Protein AF-A0A0Q8GIN6-F1 (afdb_monomer_lite)

Sequence (139 aa):
MERLAEKEKKDPPTSSVYTVACLYERALRFQPDDHVVRMLFSNYLFKRGKDDEARRHLDYVVSTTSDNPIAQFNAGMLYIDMKVYDKALEQAHKVMAMGFDRPELKNRLAAVGQWVEPPAAAASSVSDPQPTPASAASR

Secondary structure (DSSP, 8-state):
-HHHHHHHT-SS-TT-SS-HHHHHHHHHHH-TT-HHHHHHHHHHHHHTT-HHHHHHHHHHHHHH-TT-HHHHHHHHHHHHHTT-HHHHHHHHHHHHHTT---HHHHHHHHHTT---PPPGGGGGG----PPPPP-----

Foldseek 3Di:
DLVQCVVVVHAVHPVDPHGPLRVLVVVCVVPVPPLVSLQVSLLVCVVVVVNVSSVVSLVVQCVSPVPPLVSLQSSLVVCVVVVVLVSNQVSVLSSLLNVNPDCVSVVSCVVVVSHDDDPPVSVVVPDDDDDDDDDDDDD

Structure (mmCIF, N/CA/C/O backbone):
data_AF-A0A0Q8GIN6-F1
#
_entry.id   AF-A0A0Q8GIN6-F1
#
loop_
_atom_site.group_PDB
_atom_site.id
_atom_site.type_symbol
_atom_site.label_atom_id
_atom_site.label_alt_id
_atom_site.label_comp_id
_atom_site.label_asym_id
_atom_site.label_entity_id
_atom_site.label_seq_id
_atom_site.pdbx_PDB_ins_code
_atom_site.Cartn_x
_atom_site.Cartn_y
_atom_site.Cartn_z
_atom_site.occupancy
_atom_site.B_iso_or_equiv
_atom_site.auth_seq_id
_atom_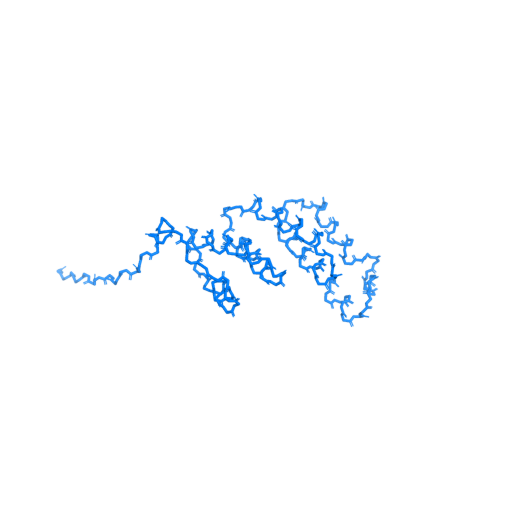site.auth_comp_id
_atom_site.auth_asym_id
_atom_site.auth_atom_id
_atom_site.pdbx_PDB_model_num
ATOM 1 N N . MET A 1 1 ? 14.284 5.086 -9.636 1.00 91.25 1 MET A N 1
ATOM 2 C CA . MET A 1 1 ? 14.227 4.461 -10.976 1.00 91.25 1 MET A CA 1
ATOM 3 C C . MET A 1 1 ? 12.804 4.320 -11.508 1.00 91.25 1 MET A C 1
ATOM 5 O O . MET A 1 1 ? 12.626 4.592 -12.685 1.00 91.25 1 MET A O 1
ATOM 9 N N . GLU A 1 2 ? 11.796 4.012 -10.678 1.00 93.62 2 GLU A N 1
ATOM 10 C CA . GLU A 1 2 ? 10.375 3.938 -11.094 1.00 93.62 2 GLU A CA 1
ATOM 11 C C . GLU A 1 2 ? 9.896 5.175 -11.874 1.00 93.62 2 GLU A C 1
ATOM 13 O O . GLU A 1 2 ? 9.588 5.060 -13.055 1.00 93.62 2 GLU A O 1
ATOM 18 N N . ARG A 1 3 ? 9.949 6.375 -11.274 1.00 93.81 3 ARG A N 1
ATOM 19 C CA . ARG A 1 3 ? 9.524 7.628 -11.937 1.00 93.81 3 ARG A CA 1
ATOM 20 C C . ARG A 1 3 ? 10.235 7.899 -13.266 1.00 93.81 3 ARG A C 1
ATOM 22 O O . ARG A 1 3 ? 9.666 8.515 -14.161 1.00 93.81 3 ARG A O 1
ATOM 29 N N . LEU A 1 4 ? 11.495 7.472 -13.390 1.00 94.94 4 LEU A N 1
ATOM 30 C CA . LEU A 1 4 ? 12.251 7.635 -14.630 1.00 94.94 4 LEU A CA 1
ATOM 31 C C . LEU A 1 4 ? 11.744 6.670 -15.707 1.00 94.94 4 LEU A C 1
ATOM 33 O O . LEU A 1 4 ? 11.495 7.099 -16.827 1.00 94.94 4 LEU A O 1
ATOM 37 N N . ALA A 1 5 ? 11.525 5.402 -15.349 1.00 95.50 5 ALA A N 1
ATOM 38 C CA . ALA A 1 5 ? 10.945 4.402 -16.241 1.00 95.50 5 ALA A CA 1
ATOM 39 C C . ALA A 1 5 ? 9.536 4.797 -16.717 1.00 95.50 5 ALA A C 1
ATOM 41 O O . ALA A 1 5 ? 9.199 4.606 -17.883 1.00 95.50 5 ALA A O 1
ATOM 42 N N . GLU A 1 6 ? 8.726 5.397 -15.840 1.00 94.12 6 GLU A N 1
ATOM 43 C CA . GLU A 1 6 ? 7.416 5.961 -16.190 1.00 94.12 6 GLU A CA 1
ATOM 44 C C . GLU A 1 6 ? 7.542 7.133 -17.169 1.00 94.12 6 GLU A C 1
ATOM 46 O O . GLU A 1 6 ? 6.887 7.136 -18.212 1.00 94.12 6 GLU A O 1
ATOM 51 N N . LYS A 1 7 ? 8.420 8.102 -16.870 1.00 96.06 7 LYS A N 1
ATOM 52 C CA . LYS A 1 7 ? 8.663 9.274 -17.725 1.00 96.06 7 LYS A CA 1
ATOM 53 C C . LYS A 1 7 ? 9.128 8.873 -19.127 1.00 96.06 7 LYS A C 1
ATOM 55 O O . LYS A 1 7 ? 8.683 9.455 -20.110 1.00 96.06 7 LYS A O 1
ATOM 60 N N . GLU A 1 8 ? 10.019 7.891 -19.213 1.00 96.94 8 GLU A N 1
ATOM 61 C CA . GLU A 1 8 ? 10.573 7.391 -20.475 1.00 96.94 8 GLU A CA 1
ATOM 62 C C . GLU A 1 8 ? 9.674 6.355 -21.162 1.00 96.94 8 GLU A C 1
ATOM 64 O O . GLU A 1 8 ? 9.927 6.002 -22.312 1.00 96.94 8 GLU A O 1
ATOM 69 N N . LYS A 1 9 ? 8.639 5.853 -20.472 1.00 94.88 9 LYS A N 1
ATOM 70 C CA . LYS A 1 9 ? 7.823 4.701 -20.895 1.00 94.88 9 LYS A CA 1
ATOM 71 C C . LYS A 1 9 ? 8.684 3.492 -21.290 1.00 94.88 9 LYS A C 1
ATOM 73 O O . LYS A 1 9 ? 8.372 2.780 -22.242 1.00 94.88 9 LYS A O 1
ATOM 78 N N . LYS A 1 10 ? 9.773 3.269 -20.551 1.00 95.19 10 LYS A N 1
ATOM 79 C CA . LYS A 1 10 ? 10.796 2.263 -20.849 1.00 95.19 10 LYS A CA 1
ATOM 80 C C . LYS A 1 10 ? 11.197 1.517 -19.581 1.00 95.19 10 LYS A C 1
ATOM 82 O O . LYS A 1 10 ? 11.497 2.141 -18.567 1.00 95.19 10 LYS A O 1
ATOM 87 N N . ASP A 1 11 ? 11.226 0.189 -19.653 1.00 94.50 11 ASP A N 1
ATOM 88 C CA . ASP A 1 11 ? 11.710 -0.679 -18.578 1.00 94.50 11 ASP A CA 1
ATOM 89 C C . ASP A 1 11 ? 12.661 -1.735 -19.182 1.00 94.50 11 ASP A C 1
ATOM 91 O O . ASP A 1 11 ? 12.193 -2.609 -19.915 1.00 94.50 11 ASP A O 1
ATOM 95 N N . PRO A 1 12 ? 13.990 -1.636 -18.966 1.00 96.00 12 PRO A N 1
ATOM 96 C CA . PRO A 1 12 ? 14.662 -0.741 -18.023 1.00 96.00 12 PRO A CA 1
ATOM 97 C C . PRO A 1 12 ? 14.774 0.721 -18.512 1.00 96.00 12 PRO A C 1
ATOM 99 O O . PRO A 1 12 ? 14.893 0.960 -19.718 1.00 96.00 12 PRO A O 1
ATOM 102 N N . PRO A 1 13 ? 14.783 1.711 -17.595 1.00 95.56 13 PRO A N 1
ATOM 103 C CA . PRO A 1 13 ? 15.043 3.108 -17.945 1.00 95.56 13 PRO A CA 1
ATOM 104 C C . PRO A 1 13 ? 16.466 3.283 -18.486 1.00 95.56 13 PRO A C 1
ATOM 106 O O . PRO A 1 13 ? 17.358 2.497 -18.185 1.00 95.56 13 PRO A O 1
ATOM 109 N N . THR A 1 14 ? 16.706 4.344 -19.251 1.00 94.12 14 THR A N 1
ATOM 110 C CA . THR A 1 14 ? 17.941 4.551 -20.028 1.00 94.12 14 THR A CA 1
ATOM 111 C C . THR A 1 14 ? 19.210 4.574 -19.177 1.00 94.12 14 THR A C 1
ATOM 113 O O . THR A 1 14 ? 20.252 4.100 -19.620 1.00 94.12 14 THR A O 1
ATOM 116 N N . SER A 1 15 ? 19.130 5.058 -17.938 1.00 92.31 15 SER A N 1
ATOM 117 C CA . SER A 1 15 ? 20.251 5.064 -16.990 1.00 92.31 15 SER A CA 1
ATOM 118 C C . SER A 1 15 ? 20.396 3.768 -16.175 1.00 92.31 15 SER A C 1
ATOM 120 O O . SER A 1 15 ? 21.134 3.748 -15.191 1.00 92.31 15 SER A O 1
ATOM 122 N N . SER A 1 16 ? 19.700 2.687 -16.544 1.00 94.81 16 SER A N 1
ATOM 123 C CA . SER A 1 16 ? 19.756 1.392 -15.859 1.00 94.81 16 SER A CA 1
ATOM 124 C C . SER A 1 16 ? 19.879 0.231 -16.831 1.00 94.81 16 SER A C 1
ATOM 126 O O . SER A 1 16 ? 19.219 0.177 -17.864 1.00 94.81 16 SER A O 1
ATOM 128 N N . VAL A 1 17 ? 20.658 -0.766 -16.427 1.00 96.62 17 VAL A N 1
ATOM 129 C CA . VAL A 1 17 ? 20.661 -2.091 -17.063 1.00 96.62 17 VAL A CA 1
ATOM 130 C C . VAL A 1 17 ? 19.576 -3.014 -16.493 1.00 96.62 17 VAL A C 1
ATOM 132 O O . VAL A 1 17 ? 19.226 -4.010 -17.116 1.00 96.62 17 VAL A O 1
ATOM 135 N N . TYR A 1 18 ? 19.030 -2.693 -15.315 1.00 97.19 18 TYR A N 1
ATOM 136 C CA . TYR A 1 18 ? 18.033 -3.500 -14.606 1.00 97.19 18 TYR A CA 1
ATOM 137 C C . TYR A 1 18 ? 16.638 -2.889 -14.700 1.00 97.19 18 TYR A C 1
ATOM 139 O O . TYR A 1 18 ? 16.489 -1.663 -14.607 1.00 97.19 18 TYR A O 1
ATOM 147 N N . THR A 1 19 ? 15.621 -3.745 -14.825 1.00 97.56 19 THR A N 1
ATOM 148 C CA . THR A 1 19 ? 14.219 -3.322 -14.745 1.00 97.56 19 THR A CA 1
ATOM 149 C C . THR A 1 19 ? 13.886 -2.791 -13.354 1.00 97.56 19 THR A C 1
ATOM 151 O O . THR A 1 19 ? 14.562 -3.112 -12.371 1.00 97.56 19 THR A O 1
ATOM 154 N N . VAL A 1 20 ? 12.819 -2.001 -13.237 1.00 97.38 20 VAL A N 1
ATOM 155 C CA . VAL A 1 20 ? 12.373 -1.486 -11.931 1.00 97.38 20 VAL A CA 1
ATOM 156 C C . VAL A 1 20 ? 12.041 -2.638 -10.974 1.00 97.38 20 VAL A C 1
ATOM 158 O O . VAL A 1 20 ? 12.459 -2.606 -9.818 1.00 97.38 20 VAL A O 1
ATOM 161 N N . ALA A 1 21 ? 11.388 -3.697 -11.469 1.00 97.12 21 ALA A N 1
ATOM 162 C CA . ALA A 1 21 ? 11.114 -4.907 -10.687 1.00 97.12 21 ALA A CA 1
ATOM 163 C C . ALA A 1 21 ? 12.406 -5.585 -10.192 1.00 97.12 21 ALA A C 1
ATOM 165 O O . ALA A 1 21 ? 12.522 -5.902 -9.011 1.00 97.12 21 ALA A O 1
ATOM 166 N N . CYS A 1 22 ? 13.414 -5.726 -11.062 1.00 97.81 22 CYS A N 1
ATOM 167 C CA . CYS A 1 22 ? 14.703 -6.310 -10.689 1.00 97.81 22 CYS A CA 1
ATOM 168 C C . CYS A 1 22 ? 15.400 -5.506 -9.578 1.00 97.81 22 CYS A C 1
ATOM 170 O O . CYS A 1 22 ? 16.006 -6.085 -8.676 1.00 97.81 22 CYS A O 1
ATOM 172 N N . LEU A 1 23 ? 15.292 -4.174 -9.597 1.00 97.56 23 LEU A N 1
ATOM 173 C CA . LEU A 1 23 ? 15.848 -3.325 -8.540 1.00 97.56 23 LEU A CA 1
ATOM 174 C C . LEU A 1 23 ? 15.145 -3.542 -7.192 1.00 97.56 23 LEU A C 1
ATOM 176 O O . LEU A 1 23 ? 15.833 -3.636 -6.176 1.00 97.56 23 LEU A O 1
ATOM 180 N N . TYR A 1 24 ? 13.815 -3.684 -7.176 1.00 98.06 24 TYR A N 1
ATOM 181 C CA . TYR A 1 24 ? 13.076 -4.029 -5.956 1.00 98.06 24 TYR A CA 1
ATOM 182 C C . TYR A 1 24 ? 13.462 -5.404 -5.416 1.00 98.06 24 TYR A C 1
ATOM 184 O O . TYR A 1 24 ? 13.755 -5.538 -4.231 1.00 98.06 24 TYR A O 1
ATOM 192 N N . GLU A 1 25 ? 13.527 -6.421 -6.275 1.00 97.44 25 GLU A N 1
ATOM 193 C CA . GLU A 1 25 ? 13.942 -7.761 -5.858 1.00 97.44 25 GLU A CA 1
ATOM 194 C C . GLU A 1 25 ? 15.353 -7.768 -5.268 1.00 97.44 25 GLU A C 1
ATOM 196 O O . GLU A 1 25 ? 15.609 -8.443 -4.275 1.00 97.44 25 GLU A O 1
ATOM 201 N N . ARG A 1 26 ? 16.283 -7.010 -5.858 1.00 97.69 26 ARG A N 1
ATOM 202 C CA . ARG A 1 26 ? 17.640 -6.864 -5.320 1.00 97.69 26 ARG A CA 1
ATOM 203 C C . ARG A 1 26 ? 17.639 -6.162 -3.965 1.00 97.69 26 ARG A C 1
ATOM 205 O O . ARG A 1 26 ? 18.373 -6.596 -3.084 1.00 97.69 26 ARG A O 1
ATOM 212 N N . ALA A 1 27 ? 16.817 -5.128 -3.788 1.00 97.69 27 ALA A N 1
ATOM 213 C CA . ALA A 1 27 ? 16.665 -4.455 -2.501 1.00 97.69 27 ALA A CA 1
ATOM 214 C C . ALA A 1 27 ? 16.115 -5.413 -1.429 1.00 97.69 27 ALA A C 1
ATOM 216 O O . ALA A 1 27 ? 16.675 -5.491 -0.341 1.00 97.69 27 ALA A O 1
ATOM 217 N N . LEU A 1 28 ? 15.113 -6.231 -1.767 1.00 97.06 28 LEU A N 1
ATOM 218 C CA . LEU A 1 28 ? 14.575 -7.255 -0.864 1.00 97.06 28 LEU A CA 1
ATOM 219 C C . LEU A 1 28 ? 15.572 -8.382 -0.562 1.00 97.06 28 LEU A C 1
ATOM 221 O O . LEU A 1 28 ? 15.552 -8.933 0.529 1.00 97.06 28 LEU A O 1
ATOM 225 N N . ARG A 1 29 ? 16.463 -8.740 -1.494 1.00 97.38 29 ARG A N 1
ATOM 226 C CA . ARG A 1 29 ? 17.551 -9.697 -1.212 1.00 97.38 29 ARG A CA 1
ATOM 227 C C . ARG A 1 29 ? 18.624 -9.102 -0.301 1.00 97.38 29 ARG A C 1
ATOM 229 O O . ARG A 1 29 ? 19.241 -9.844 0.453 1.00 97.38 29 ARG A O 1
ATOM 236 N N . PHE A 1 30 ? 18.865 -7.795 -0.397 1.00 97.94 30 PHE A N 1
ATOM 23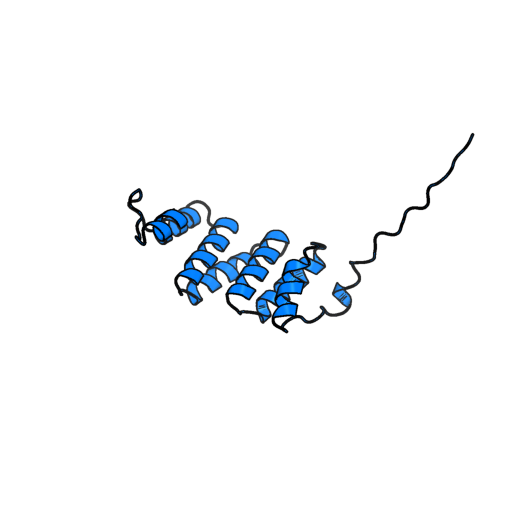7 C CA . PHE A 1 30 ? 19.820 -7.092 0.457 1.00 97.94 30 PHE A CA 1
ATOM 238 C C . PHE A 1 30 ? 19.285 -6.915 1.884 1.00 97.94 30 PHE A C 1
ATOM 240 O O . PHE A 1 30 ? 20.016 -7.162 2.837 1.00 97.94 30 PHE A O 1
ATOM 247 N N . GLN A 1 31 ? 18.009 -6.544 2.028 1.00 97.12 31 GLN A N 1
ATOM 248 C CA . GLN A 1 31 ? 17.342 -6.395 3.320 1.00 97.12 31 GLN A CA 1
ATOM 249 C C . GLN A 1 31 ? 15.934 -7.026 3.281 1.00 97.12 31 GLN A C 1
ATOM 251 O O . GLN A 1 31 ? 14.956 -6.346 2.959 1.00 97.12 31 GLN A O 1
ATOM 256 N N . PRO A 1 32 ? 15.809 -8.328 3.609 1.00 94.50 32 PRO A N 1
ATOM 257 C CA . PRO A 1 32 ? 14.541 -9.067 3.513 1.00 94.50 32 PRO A CA 1
ATOM 258 C C . PRO A 1 32 ? 13.405 -8.507 4.374 1.00 94.50 32 PRO A C 1
ATOM 260 O O . PRO A 1 32 ? 12.235 -8.577 3.977 1.00 94.50 32 PRO A O 1
ATOM 263 N N . ASP A 1 33 ? 13.766 -7.908 5.508 1.00 92.31 33 ASP A N 1
ATOM 264 C CA . ASP A 1 33 ? 12.836 -7.387 6.512 1.00 92.31 33 ASP A CA 1
ATOM 265 C C . ASP A 1 33 ? 12.529 -5.894 6.326 1.00 92.31 33 ASP A C 1
ATOM 267 O O . ASP A 1 33 ? 11.837 -5.284 7.142 1.00 92.31 33 ASP A O 1
ATOM 271 N N . ASP A 1 34 ? 13.002 -5.277 5.235 1.00 95.38 34 ASP A N 1
ATOM 272 C CA . ASP A 1 34 ? 12.631 -3.904 4.905 1.00 95.38 34 ASP A CA 1
ATOM 273 C C . ASP A 1 34 ? 11.183 -3.835 4.389 1.00 95.38 34 ASP A C 1
ATOM 275 O O . ASP A 1 34 ? 10.880 -3.910 3.192 1.00 95.38 34 ASP A O 1
ATOM 279 N N . HIS A 1 35 ? 10.263 -3.674 5.337 1.00 95.50 35 HIS A N 1
ATOM 280 C CA . HIS A 1 35 ? 8.846 -3.452 5.078 1.00 95.50 35 HIS A CA 1
ATOM 281 C C . HIS A 1 35 ? 8.557 -2.216 4.207 1.00 95.50 35 HIS A C 1
ATOM 283 O O . HIS A 1 35 ? 7.571 -2.227 3.471 1.00 95.50 35 HIS A O 1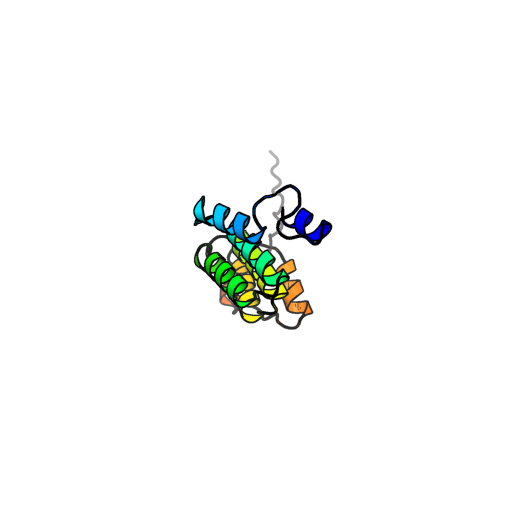
ATOM 289 N N . VAL A 1 36 ? 9.403 -1.177 4.220 1.00 96.00 36 VAL A N 1
ATOM 290 C CA . VAL A 1 36 ? 9.209 0.024 3.392 1.00 96.00 36 VAL A CA 1
ATOM 291 C C . VAL A 1 36 ? 9.459 -0.324 1.932 1.00 96.00 36 VAL A C 1
ATOM 293 O O . VAL A 1 36 ? 8.606 -0.058 1.084 1.00 96.00 36 VAL A O 1
ATOM 296 N N . VAL A 1 37 ? 10.580 -0.988 1.631 1.00 97.19 37 VAL A N 1
ATOM 297 C CA . VAL A 1 37 ? 10.869 -1.493 0.277 1.00 97.19 37 VAL A CA 1
ATOM 298 C C . VAL A 1 37 ? 9.759 -2.429 -0.189 1.00 97.19 37 VAL A C 1
ATOM 300 O O . VAL A 1 37 ? 9.310 -2.332 -1.332 1.00 97.19 37 VAL A O 1
ATOM 303 N N . ARG A 1 38 ? 9.273 -3.303 0.696 1.00 97.00 38 ARG A N 1
ATOM 304 C CA . ARG A 1 38 ? 8.210 -4.255 0.370 1.00 97.00 38 ARG A CA 1
ATOM 305 C C . ARG A 1 38 ? 6.864 -3.582 0.081 1.00 97.00 38 ARG A C 1
ATOM 307 O O . ARG A 1 38 ? 6.204 -3.974 -0.880 1.00 97.00 38 ARG A O 1
ATOM 314 N N . MET A 1 39 ? 6.481 -2.548 0.836 1.00 97.44 39 MET A N 1
ATOM 315 C CA . MET A 1 39 ? 5.292 -1.729 0.546 1.00 97.44 39 MET A CA 1
ATOM 316 C C . MET A 1 39 ? 5.422 -0.994 -0.790 1.00 97.44 39 MET A C 1
ATOM 318 O O . MET A 1 39 ? 4.494 -1.005 -1.597 1.00 97.44 39 MET A O 1
ATOM 322 N N . LEU A 1 40 ? 6.579 -0.379 -1.050 1.00 97.38 40 LEU A N 1
ATOM 323 C CA . LEU A 1 40 ? 6.835 0.306 -2.317 1.00 97.38 40 LEU A CA 1
ATOM 324 C C . LEU A 1 40 ? 6.772 -0.669 -3.496 1.00 97.38 40 LEU A C 1
ATOM 326 O O . LEU A 1 40 ? 6.183 -0.342 -4.524 1.00 97.38 40 LEU A O 1
ATOM 330 N N . PHE A 1 41 ? 7.316 -1.877 -3.334 1.00 98.19 41 PHE A N 1
ATOM 331 C CA . PHE A 1 41 ? 7.244 -2.903 -4.365 1.00 98.19 41 PHE A CA 1
ATOM 332 C C . PHE A 1 41 ? 5.811 -3.390 -4.591 1.00 98.19 41 PHE A C 1
ATOM 334 O O . PHE A 1 41 ? 5.394 -3.528 -5.736 1.00 98.19 41 PHE A O 1
ATOM 341 N N . SER A 1 42 ? 5.031 -3.575 -3.522 1.00 98.12 42 SER A N 1
ATOM 342 C CA . SER A 1 42 ? 3.604 -3.894 -3.615 1.00 98.12 42 SER A CA 1
ATOM 343 C C . SER A 1 42 ? 2.838 -2.849 -4.436 1.00 98.12 42 SER A C 1
ATOM 345 O O . SER A 1 42 ? 2.165 -3.197 -5.405 1.00 98.12 42 SER A O 1
ATOM 347 N N . ASN A 1 43 ? 3.010 -1.560 -4.128 1.00 98.06 43 ASN A N 1
ATOM 348 C CA . ASN A 1 43 ? 2.385 -0.474 -4.886 1.00 98.06 43 ASN A CA 1
ATOM 349 C C . ASN A 1 43 ? 2.843 -0.457 -6.356 1.00 98.06 43 ASN A C 1
ATOM 351 O O . ASN A 1 43 ? 2.025 -0.346 -7.267 1.00 98.06 43 ASN A O 1
ATOM 355 N N . TYR A 1 44 ? 4.145 -0.630 -6.605 1.00 97.69 44 TYR A N 1
ATOM 356 C CA . TYR A 1 44 ? 4.683 -0.742 -7.961 1.00 97.69 44 TYR A CA 1
ATOM 357 C C . TYR A 1 44 ? 4.030 -1.891 -8.748 1.00 97.69 44 TYR A C 1
ATOM 359 O O . TYR A 1 44 ? 3.606 -1.698 -9.887 1.00 97.69 44 TYR A O 1
ATOM 367 N N . LEU A 1 45 ? 3.918 -3.077 -8.145 1.00 98.06 45 LEU A N 1
ATOM 368 C CA . LEU A 1 45 ? 3.291 -4.249 -8.759 1.00 98.06 45 LEU A CA 1
ATOM 369 C C . LEU A 1 45 ? 1.810 -3.995 -9.066 1.00 98.06 45 LEU A C 1
ATOM 371 O O . LEU A 1 45 ? 1.357 -4.299 -10.170 1.00 98.06 45 LEU A O 1
ATOM 375 N N . PHE A 1 46 ? 1.083 -3.372 -8.138 1.00 98.12 46 PHE A N 1
ATOM 376 C CA . PHE A 1 46 ? -0.324 -3.017 -8.323 1.00 98.12 46 PHE A CA 1
ATOM 377 C C . PHE A 1 46 ? -0.532 -2.062 -9.502 1.00 98.12 46 PHE A C 1
ATOM 379 O O . PHE A 1 46 ? -1.335 -2.335 -10.390 1.00 98.12 46 PHE A O 1
ATOM 386 N N . LYS A 1 47 ? 0.270 -0.996 -9.606 1.00 95.69 47 LYS A N 1
ATOM 387 C CA . LYS A 1 47 ? 0.223 -0.074 -10.757 1.00 95.69 47 LYS A CA 1
ATOM 388 C C . LYS A 1 47 ? 0.521 -0.750 -12.102 1.00 95.69 47 LYS A C 1
ATOM 390 O O . LYS A 1 47 ? 0.211 -0.192 -13.153 1.00 95.69 47 LYS A O 1
ATOM 395 N N . ARG A 1 48 ? 1.151 -1.929 -12.089 1.00 95.44 48 ARG A N 1
ATOM 396 C CA . ARG A 1 48 ? 1.442 -2.753 -13.272 1.00 95.44 48 ARG A CA 1
ATOM 397 C C . ARG A 1 48 ? 0.409 -3.862 -13.511 1.00 95.44 48 ARG A C 1
ATOM 399 O O . ARG A 1 48 ? 0.627 -4.681 -14.399 1.00 95.44 48 ARG A O 1
ATOM 406 N N . GLY A 1 49 ? -0.688 -3.892 -12.750 1.00 96.31 49 GLY A N 1
ATOM 407 C CA . GLY A 1 49 ? -1.754 -4.896 -12.858 1.00 96.31 49 GLY A CA 1
ATOM 408 C C . GLY A 1 49 ? -1.371 -6.275 -12.316 1.00 96.31 49 GLY A C 1
ATOM 409 O O . GLY A 1 49 ? -2.013 -7.270 -12.644 1.00 96.31 49 GLY A O 1
ATOM 410 N N . LYS A 1 50 ? -0.297 -6.365 -11.521 1.00 97.62 50 LYS A N 1
ATOM 411 C CA . LYS A 1 50 ? 0.179 -7.609 -10.897 1.00 97.62 50 LYS A CA 1
ATOM 412 C C . LYS A 1 50 ? -0.417 -7.770 -9.501 1.00 97.62 50 LYS A C 1
ATOM 414 O O . LYS A 1 50 ? 0.301 -7.853 -8.504 1.00 97.62 50 LYS A O 1
ATOM 419 N N . ASP A 1 51 ? -1.740 -7.791 -9.437 1.00 96.56 51 ASP A N 1
ATOM 420 C CA . ASP A 1 51 ? -2.490 -7.634 -8.190 1.00 96.56 51 ASP A CA 1
ATOM 421 C C . ASP A 1 51 ? -2.204 -8.744 -7.165 1.00 96.56 51 ASP A C 1
ATOM 423 O O . ASP A 1 51 ? -2.049 -8.465 -5.976 1.00 96.56 51 ASP A O 1
ATOM 427 N N . ASP A 1 52 ? -2.068 -9.997 -7.608 1.00 96.62 52 ASP A N 1
ATOM 428 C CA . ASP A 1 52 ? -1.748 -11.129 -6.723 1.00 96.62 52 ASP A CA 1
ATOM 429 C C . ASP A 1 52 ? -0.341 -11.033 -6.121 1.00 96.62 52 ASP A C 1
ATOM 431 O O . ASP A 1 52 ? -0.123 -11.367 -4.955 1.00 96.62 52 ASP A O 1
ATOM 435 N N . GLU A 1 53 ? 0.645 -10.584 -6.902 1.00 97.69 53 GLU A N 1
ATOM 436 C CA . GLU A 1 53 ? 2.002 -10.345 -6.396 1.00 97.69 53 GLU A CA 1
ATOM 437 C C . GLU A 1 53 ? 1.996 -9.180 -5.400 1.00 97.69 53 GLU A C 1
ATOM 439 O O . GLU A 1 53 ? 2.545 -9.295 -4.303 1.00 97.69 53 GLU A O 1
ATOM 444 N N . ALA A 1 54 ? 1.314 -8.089 -5.753 1.00 98.25 54 ALA A N 1
ATOM 445 C CA . ALA A 1 54 ? 1.193 -6.906 -4.916 1.00 98.25 54 ALA A CA 1
ATOM 446 C C . ALA A 1 54 ? 0.584 -7.234 -3.547 1.00 98.25 54 ALA A C 1
ATOM 448 O O . ALA A 1 54 ? 1.168 -6.883 -2.515 1.00 98.25 54 ALA A O 1
ATOM 449 N N . ARG A 1 55 ? -0.537 -7.967 -3.528 1.00 96.88 55 ARG A N 1
ATOM 450 C CA . ARG A 1 55 ? -1.198 -8.400 -2.291 1.00 96.88 55 ARG A CA 1
ATOM 451 C C . ARG A 1 55 ? -0.296 -9.267 -1.427 1.00 96.88 55 ARG A C 1
ATOM 453 O O . ARG A 1 55 ? -0.193 -8.994 -0.241 1.00 96.88 55 ARG A O 1
ATOM 460 N N . ARG A 1 56 ? 0.436 -10.232 -1.996 1.00 96.88 56 ARG A N 1
ATOM 461 C CA . ARG A 1 56 ? 1.371 -11.071 -1.217 1.00 96.88 56 ARG A CA 1
ATOM 462 C C . ARG A 1 56 ? 2.447 -10.251 -0.504 1.00 96.88 56 ARG A C 1
ATOM 464 O O . ARG A 1 56 ? 2.784 -10.536 0.643 1.00 96.88 56 ARG A O 1
ATOM 471 N N . HIS A 1 57 ? 2.986 -9.225 -1.163 1.00 97.75 57 HIS A N 1
ATOM 472 C CA . HIS A 1 57 ? 3.953 -8.329 -0.529 1.00 97.75 57 HIS A CA 1
ATOM 473 C C . HIS A 1 57 ? 3.322 -7.480 0.579 1.00 97.75 57 HIS A C 1
ATOM 475 O O . HIS A 1 57 ? 3.958 -7.286 1.613 1.00 97.75 57 HIS A O 1
ATOM 481 N N . LEU A 1 58 ? 2.090 -7.005 0.386 1.00 97.75 58 LEU A N 1
ATOM 482 C CA . LEU A 1 58 ? 1.385 -6.195 1.379 1.00 97.75 58 LEU A CA 1
ATOM 483 C C . LEU A 1 58 ? 0.924 -7.015 2.591 1.00 97.75 58 LEU A C 1
ATOM 485 O O . LEU A 1 58 ? 1.076 -6.565 3.723 1.00 97.75 58 LEU A O 1
ATOM 489 N N . ASP A 1 59 ? 0.448 -8.238 2.356 1.00 96.81 59 ASP A N 1
ATOM 490 C CA . ASP A 1 59 ? 0.071 -9.209 3.386 1.00 96.81 59 ASP A CA 1
ATOM 491 C C . ASP A 1 59 ? 1.265 -9.532 4.292 1.00 96.81 59 ASP A C 1
ATOM 493 O O . ASP A 1 59 ? 1.138 -9.546 5.517 1.00 96.81 59 ASP A O 1
ATOM 497 N N . TYR A 1 60 ? 2.455 -9.704 3.704 1.0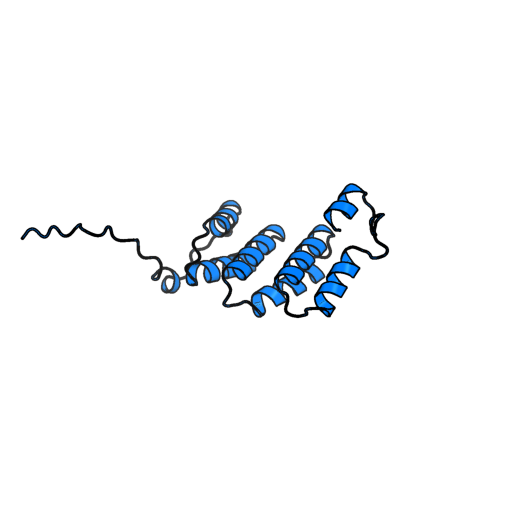0 96.81 60 TYR A N 1
ATOM 498 C CA . TYR A 1 60 ? 3.681 -9.855 4.485 1.00 96.81 60 TYR A CA 1
ATOM 499 C C . TYR A 1 60 ? 3.906 -8.642 5.389 1.00 96.81 60 TYR A C 1
ATOM 501 O O . TYR A 1 60 ? 4.084 -8.825 6.589 1.00 96.81 60 TYR A O 1
ATOM 509 N N . VAL A 1 61 ? 3.849 -7.419 4.840 1.00 97.50 61 VAL A N 1
ATOM 510 C CA . VAL A 1 61 ? 4.061 -6.187 5.620 1.00 97.50 61 VAL A CA 1
ATOM 511 C C . VAL A 1 61 ? 3.133 -6.160 6.828 1.00 97.50 61 VAL A C 1
ATOM 513 O O . VAL A 1 61 ? 3.623 -6.089 7.951 1.00 97.50 61 VAL A O 1
ATOM 516 N N . VAL A 1 62 ? 1.818 -6.305 6.626 1.00 97.44 62 VAL A N 1
ATOM 517 C CA . VAL A 1 62 ? 0.864 -6.219 7.744 1.00 97.44 62 VAL A CA 1
ATOM 518 C C . VAL A 1 62 ? 1.046 -7.326 8.778 1.00 97.44 62 VAL A C 1
ATOM 520 O O . VAL A 1 62 ? 0.762 -7.088 9.952 1.00 97.44 62 VAL A O 1
ATOM 523 N N . SER A 1 63 ? 1.535 -8.503 8.372 1.00 96.69 63 SER A N 1
ATOM 524 C CA . SER A 1 63 ? 1.816 -9.616 9.285 1.00 96.69 63 SER A CA 1
ATOM 525 C C . SER A 1 63 ? 3.085 -9.411 10.117 1.00 96.69 63 SER A C 1
ATOM 527 O O . SER A 1 63 ? 3.116 -9.799 11.279 1.00 96.69 63 SER A O 1
ATOM 529 N N . THR A 1 64 ? 4.116 -8.772 9.554 1.00 96.88 64 THR A N 1
ATOM 530 C CA . THR A 1 64 ? 5.415 -8.582 10.223 1.00 96.88 64 THR A CA 1
ATOM 531 C C . THR A 1 64 ? 5.531 -7.266 10.980 1.00 96.88 64 THR A C 1
ATOM 533 O O . THR A 1 64 ? 6.503 -7.057 11.693 1.00 96.88 64 THR A O 1
ATOM 536 N N . THR A 1 65 ? 4.570 -6.358 10.808 1.00 96.06 65 THR A N 1
ATOM 537 C CA . THR A 1 65 ? 4.599 -5.019 11.412 1.00 96.06 65 THR A CA 1
ATOM 538 C C . THR A 1 65 ? 3.315 -4.737 12.189 1.00 96.06 65 THR A C 1
ATOM 540 O O . THR A 1 65 ? 2.756 -3.641 12.107 1.00 96.06 65 THR A O 1
ATOM 543 N N . SER A 1 66 ? 2.775 -5.748 12.878 1.00 94.12 66 SER A N 1
ATOM 544 C CA . SER A 1 66 ? 1.491 -5.684 13.598 1.00 94.12 66 SER A CA 1
ATOM 545 C C . SER A 1 66 ? 1.426 -4.584 14.660 1.00 94.12 66 SER A C 1
ATOM 547 O O . SER A 1 66 ? 0.346 -4.080 14.945 1.00 94.12 66 SER A O 1
ATOM 549 N N . ASP A 1 67 ? 2.574 -4.210 15.213 1.00 94.62 67 ASP A N 1
ATOM 550 C CA . ASP A 1 67 ? 2.782 -3.215 16.267 1.00 94.62 67 ASP A CA 1
ATOM 551 C C . ASP A 1 67 ? 3.240 -1.843 15.742 1.00 94.62 67 ASP A C 1
ATOM 553 O O . ASP A 1 67 ? 3.447 -0.913 16.519 1.00 94.62 67 ASP A O 1
ATOM 557 N N . ASN A 1 68 ? 3.405 -1.695 14.425 1.00 96.56 68 ASN A N 1
ATOM 558 C CA . ASN A 1 68 ? 3.853 -0.454 13.808 1.00 96.56 68 ASN A CA 1
ATOM 559 C C . ASN A 1 68 ? 2.655 0.307 13.210 1.00 96.56 68 ASN A C 1
ATOM 561 O O . ASN A 1 68 ? 2.210 -0.022 12.102 1.00 96.56 68 ASN A O 1
ATOM 565 N N . PRO A 1 69 ? 2.153 1.367 13.870 1.00 96.31 69 PRO A N 1
ATOM 566 C CA . PRO A 1 69 ? 0.978 2.094 13.394 1.00 96.31 69 PRO A CA 1
ATOM 567 C C . PRO A 1 69 ? 1.187 2.775 12.040 1.00 96.31 69 PRO A C 1
ATOM 569 O O . PRO A 1 69 ? 0.249 2.860 11.252 1.00 96.31 69 PRO A O 1
ATOM 572 N N . ILE A 1 70 ? 2.410 3.209 11.722 1.00 96.06 70 ILE A N 1
ATOM 573 C CA . ILE A 1 70 ? 2.719 3.855 10.439 1.00 96.06 70 ILE A CA 1
ATOM 574 C C . ILE A 1 70 ? 2.646 2.831 9.302 1.00 96.06 70 ILE A C 1
ATOM 576 O O . ILE A 1 70 ? 2.067 3.107 8.251 1.00 96.06 70 ILE A O 1
ATOM 580 N N . ALA A 1 71 ? 3.206 1.638 9.507 1.00 97.00 71 ALA A N 1
ATOM 581 C CA . ALA A 1 71 ? 3.152 0.565 8.520 1.00 97.00 71 ALA A CA 1
ATOM 582 C C . ALA A 1 71 ? 1.717 0.067 8.299 1.00 97.00 71 ALA A C 1
ATOM 584 O O . ALA A 1 71 ? 1.295 -0.077 7.152 1.00 97.00 71 ALA A O 1
ATOM 585 N N . GLN A 1 72 ? 0.944 -0.115 9.377 1.00 97.75 72 GLN A N 1
ATOM 586 C CA . GLN A 1 72 ? -0.468 -0.496 9.280 1.00 97.75 72 GLN A CA 1
ATOM 587 C C . GLN A 1 72 ? -1.306 0.578 8.577 1.00 97.75 72 GLN A C 1
ATOM 589 O O . GLN A 1 72 ? -2.121 0.251 7.716 1.00 97.75 72 GLN A O 1
ATOM 594 N N . PHE A 1 73 ? -1.063 1.862 8.862 1.00 97.88 73 PHE A N 1
ATOM 595 C CA . PHE A 1 73 ? -1.726 2.972 8.176 1.00 97.88 73 PHE A CA 1
ATOM 596 C C . PHE A 1 73 ? -1.429 2.965 6.672 1.00 97.88 73 PHE A C 1
ATOM 598 O O . PHE A 1 73 ? -2.353 2.978 5.859 1.00 97.88 73 PHE A O 1
ATOM 605 N N . ASN A 1 74 ? -0.151 2.885 6.291 1.00 97.50 74 ASN A N 1
ATOM 606 C CA . ASN A 1 74 ? 0.258 2.866 4.886 1.00 97.50 74 ASN A CA 1
ATOM 607 C C . ASN A 1 74 ? -0.299 1.643 4.144 1.00 97.50 74 ASN A C 1
ATOM 609 O O . ASN A 1 74 ? -0.738 1.765 3.000 1.00 97.50 74 ASN A O 1
ATOM 613 N N . ALA A 1 75 ? -0.332 0.479 4.798 1.00 98.00 75 ALA A N 1
ATOM 614 C CA . ALA A 1 75 ? -0.942 -0.711 4.228 1.00 98.00 75 ALA A CA 1
ATOM 615 C C . ALA A 1 75 ? -2.458 -0.563 4.059 1.00 98.00 75 ALA A C 1
ATOM 617 O O . ALA A 1 75 ? -2.981 -0.902 3.001 1.00 98.00 75 ALA A O 1
ATOM 618 N N . GLY A 1 76 ? -3.155 0.010 5.046 1.00 97.81 76 GLY A N 1
ATOM 619 C CA . GLY A 1 76 ? -4.576 0.341 4.940 1.00 97.81 76 GLY A CA 1
ATOM 620 C C . GLY A 1 76 ? -4.870 1.262 3.754 1.00 97.81 76 GLY A C 1
ATOM 621 O O . GLY A 1 76 ? -5.780 0.994 2.974 1.00 97.81 76 GLY A O 1
ATOM 622 N N . MET A 1 77 ? -4.051 2.298 3.556 1.00 98.12 77 MET A N 1
ATOM 623 C CA . MET A 1 77 ? -4.179 3.216 2.418 1.00 98.12 77 MET A CA 1
ATOM 624 C C . MET A 1 77 ? -4.012 2.501 1.075 1.00 98.12 77 MET A C 1
ATOM 626 O O . MET A 1 77 ? -4.796 2.742 0.155 1.00 98.12 77 MET A O 1
ATOM 630 N N . LEU A 1 78 ? -3.034 1.598 0.975 1.00 98.06 78 LEU A N 1
ATOM 631 C CA . LEU A 1 78 ? -2.798 0.826 -0.242 1.00 98.06 78 LEU A CA 1
ATOM 632 C C . LEU A 1 78 ? -3.896 -0.223 -0.487 1.00 98.06 78 LEU A C 1
ATOM 634 O O . LEU A 1 78 ? -4.300 -0.423 -1.630 1.00 98.06 78 LEU A O 1
ATOM 638 N N . TYR A 1 79 ? -4.454 -0.837 0.560 1.00 98.44 79 TYR A N 1
ATOM 639 C CA . TYR A 1 79 ? -5.624 -1.710 0.423 1.00 98.44 79 TYR A CA 1
ATOM 640 C C . TYR A 1 79 ? -6.849 -0.963 -0.116 1.00 98.44 79 TYR A C 1
ATOM 642 O O . TYR A 1 79 ? -7.565 -1.518 -0.948 1.00 98.44 79 TYR A O 1
ATOM 650 N N . ILE A 1 80 ? -7.068 0.298 0.280 1.00 98.19 80 ILE A N 1
ATOM 651 C CA . ILE A 1 80 ? -8.128 1.136 -0.309 1.00 98.19 80 ILE A CA 1
ATOM 652 C C . ILE A 1 80 ? -7.881 1.352 -1.802 1.00 98.19 80 ILE A C 1
ATOM 654 O O . ILE A 1 80 ? -8.818 1.216 -2.590 1.00 98.19 80 ILE A O 1
ATOM 658 N N . ASP A 1 81 ? -6.641 1.655 -2.201 1.00 97.19 81 ASP A N 1
ATOM 659 C CA . ASP A 1 81 ? -6.283 1.836 -3.615 1.00 97.19 81 ASP A CA 1
ATOM 660 C C . ASP A 1 81 ? -6.544 0.556 -4.425 1.00 97.19 81 ASP A C 1
ATOM 662 O O . ASP A 1 81 ? -7.071 0.614 -5.537 1.00 97.19 81 ASP A O 1
ATOM 666 N N . MET A 1 82 ? -6.263 -0.605 -3.826 1.00 97.12 82 MET A N 1
ATOM 667 C CA . MET A 1 82 ? -6.548 -1.937 -4.373 1.00 97.12 82 MET A CA 1
ATOM 668 C C . MET A 1 82 ? -8.022 -2.361 -4.260 1.00 97.12 82 MET A C 1
ATOM 670 O O . MET A 1 82 ? -8.374 -3.444 -4.724 1.00 97.12 82 MET A O 1
ATOM 674 N N . LYS A 1 83 ? -8.887 -1.540 -3.648 1.00 97.06 83 LYS A N 1
ATOM 675 C CA . LYS A 1 83 ? -10.304 -1.835 -3.353 1.00 97.06 83 LYS A CA 1
ATOM 676 C C . LYS A 1 83 ? -10.534 -3.065 -2.459 1.00 97.06 83 LYS A C 1
ATOM 678 O O . LYS A 1 83 ? -11.607 -3.663 -2.482 1.00 97.06 83 LYS A O 1
ATOM 683 N N . VAL A 1 84 ? -9.541 -3.426 -1.651 1.00 97.38 84 VAL A N 1
ATOM 684 C CA . VAL A 1 84 ? -9.600 -4.500 -0.647 1.00 97.38 84 VAL A CA 1
ATOM 685 C C . VAL A 1 84 ? -10.058 -3.887 0.680 1.00 97.38 84 VAL A C 1
ATOM 687 O O . VAL A 1 84 ? -9.277 -3.654 1.604 1.00 97.38 84 VAL A O 1
ATOM 690 N N . TYR A 1 85 ? -11.327 -3.485 0.718 1.00 98.06 85 TYR A N 1
ATOM 691 C CA . TYR A 1 85 ? -11.854 -2.628 1.783 1.00 98.06 85 TYR A CA 1
ATOM 692 C C . TYR A 1 85 ? -11.967 -3.321 3.142 1.00 98.06 85 TYR A C 1
ATOM 694 O O . TYR A 1 85 ? -11.804 -2.668 4.169 1.00 98.06 85 TYR A O 1
ATOM 702 N N . ASP A 1 86 ? -12.179 -4.633 3.148 1.00 97.19 86 ASP A N 1
ATOM 703 C CA . ASP A 1 86 ? -12.172 -5.485 4.336 1.00 97.19 86 ASP A CA 1
ATOM 704 C C . ASP A 1 86 ? -10.834 -5.385 5.085 1.00 97.19 86 ASP A C 1
ATOM 706 O O . ASP A 1 86 ? -10.797 -4.987 6.251 1.00 97.19 86 ASP A O 1
ATOM 710 N N . LYS A 1 87 ? -9.712 -5.618 4.394 1.00 97.38 87 LYS A N 1
ATOM 711 C CA . LYS A 1 87 ? -8.376 -5.512 5.004 1.00 97.38 87 LYS A CA 1
ATOM 712 C C . LYS A 1 87 ? -7.998 -4.074 5.350 1.00 97.38 87 LYS A C 1
ATOM 714 O O . LYS A 1 87 ? -7.246 -3.849 6.302 1.00 97.38 87 LYS A O 1
ATOM 719 N N . ALA A 1 88 ? -8.485 -3.096 4.587 1.00 98.00 88 ALA A N 1
ATOM 720 C CA . ALA A 1 88 ? -8.282 -1.686 4.905 1.00 98.00 88 ALA A CA 1
ATOM 721 C C . ALA A 1 88 ? -8.982 -1.287 6.213 1.00 98.00 88 ALA A C 1
ATOM 723 O O . ALA A 1 88 ? -8.389 -0.579 7.027 1.00 98.00 88 ALA A O 1
ATOM 724 N N . LEU A 1 89 ? -10.211 -1.766 6.431 1.00 97.69 89 LEU A N 1
ATOM 725 C CA . LEU A 1 89 ? -10.973 -1.539 7.656 1.00 97.69 89 LEU A CA 1
ATOM 726 C C . LEU A 1 89 ? -10.273 -2.155 8.873 1.00 97.69 89 LEU A C 1
ATOM 728 O O . LEU A 1 89 ? -10.096 -1.470 9.880 1.00 97.69 89 LEU A O 1
ATOM 732 N N . GLU A 1 90 ? -9.788 -3.395 8.757 1.00 96.62 90 GLU A N 1
ATOM 733 C CA . GLU A 1 90 ?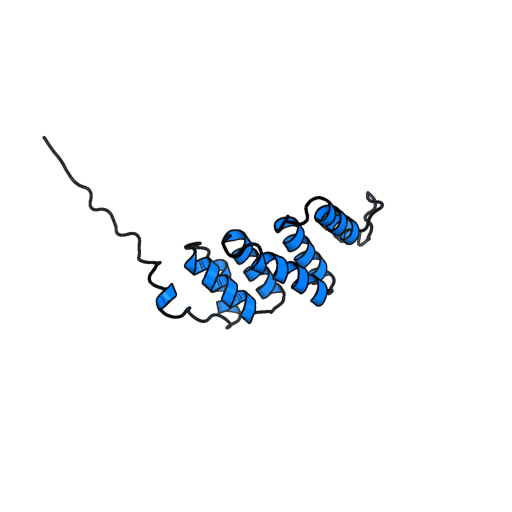 -8.999 -4.040 9.816 1.00 96.62 90 GLU A CA 1
ATOM 734 C C . GLU A 1 90 ? -7.767 -3.213 10.205 1.00 96.62 90 GLU A C 1
ATOM 736 O O . GLU A 1 90 ? -7.492 -3.000 11.388 1.00 96.62 90 GLU A O 1
ATOM 741 N N . GLN A 1 91 ? -7.023 -2.722 9.210 1.00 97.19 91 GLN A N 1
ATOM 742 C CA . GLN A 1 91 ? -5.846 -1.892 9.454 1.00 97.19 91 GLN A CA 1
ATOM 743 C C . GLN A 1 91 ? -6.237 -0.561 10.099 1.00 97.19 91 GLN A C 1
ATOM 745 O O . GLN A 1 91 ? -5.563 -0.122 11.027 1.00 97.19 91 GLN A O 1
ATOM 750 N N . ALA A 1 92 ? -7.348 0.052 9.689 1.00 96.50 92 ALA A N 1
ATOM 751 C CA . ALA A 1 92 ? -7.839 1.279 10.305 1.00 96.50 92 ALA A CA 1
ATOM 752 C C . ALA A 1 92 ? -8.168 1.090 11.791 1.00 96.50 92 ALA A C 1
ATOM 754 O O . ALA A 1 92 ? -7.763 1.905 12.621 1.00 96.50 92 ALA A O 1
ATOM 755 N N . HIS A 1 93 ? -8.828 -0.014 12.146 1.00 95.38 93 HIS A N 1
ATOM 756 C CA . HIS A 1 93 ? -9.126 -0.343 13.540 1.00 95.38 93 HIS A CA 1
ATOM 757 C C . HIS A 1 93 ? -7.858 -0.566 14.366 1.00 95.38 93 HIS A C 1
ATOM 759 O O . HIS A 1 93 ? -7.759 -0.034 15.469 1.00 95.38 93 HIS A O 1
ATOM 765 N N . LYS A 1 94 ? -6.859 -1.283 13.834 1.00 95.00 94 LYS A N 1
ATOM 766 C CA . LYS A 1 94 ? -5.564 -1.466 14.518 1.00 95.00 94 LYS A CA 1
ATOM 767 C C . LYS A 1 94 ? -4.843 -0.141 14.743 1.00 95.00 94 LYS A C 1
ATOM 769 O O . LYS A 1 94 ? -4.339 0.112 15.831 1.00 95.00 94 LYS A O 1
ATOM 774 N N . VAL A 1 95 ? -4.804 0.707 13.719 1.00 95.75 95 VAL A N 1
ATOM 775 C CA . VAL A 1 95 ? -4.167 2.028 13.770 1.00 95.75 95 VAL A CA 1
ATOM 776 C C . VAL A 1 95 ? -4.815 2.907 14.844 1.00 95.75 95 VAL A C 1
ATOM 778 O O . VAL A 1 95 ? -4.103 3.500 15.654 1.00 95.75 95 VAL A O 1
ATOM 781 N N . MET A 1 96 ? -6.149 2.918 14.917 1.00 93.69 96 MET A N 1
ATOM 782 C CA . MET A 1 96 ? -6.889 3.615 15.975 1.00 93.69 96 MET A CA 1
ATOM 783 C C . MET A 1 96 ? -6.618 3.029 17.363 1.00 93.69 96 MET A C 1
ATOM 785 O O . MET A 1 96 ? -6.379 3.781 18.302 1.00 93.69 96 MET A O 1
ATOM 789 N N . ALA A 1 97 ? -6.603 1.699 17.496 1.00 93.25 97 ALA A N 1
ATOM 790 C CA . ALA A 1 97 ? -6.321 1.029 18.766 1.00 93.25 97 ALA A CA 1
ATOM 791 C C . ALA A 1 97 ? -4.904 1.330 19.292 1.00 93.25 97 ALA A C 1
ATOM 793 O O . ALA A 1 97 ? -4.693 1.372 20.501 1.00 93.25 97 ALA A O 1
ATOM 794 N N . MET A 1 98 ? -3.950 1.596 18.394 1.00 94.69 98 MET A N 1
ATOM 795 C CA . MET A 1 98 ? -2.595 2.052 18.729 1.00 94.69 98 MET A CA 1
ATOM 796 C C . MET A 1 98 ? -2.507 3.556 19.056 1.00 94.69 98 MET A C 1
ATOM 798 O O . MET A 1 98 ? -1.411 4.064 19.279 1.00 94.69 98 MET A O 1
ATOM 802 N N . GLY A 1 99 ? -3.628 4.287 19.069 1.00 92.69 99 GLY A N 1
ATOM 803 C CA . GLY A 1 99 ? -3.661 5.727 19.346 1.00 92.69 99 GLY A CA 1
ATOM 804 C C . GLY A 1 99 ? -3.084 6.593 18.222 1.00 92.69 99 GLY A C 1
ATOM 805 O O . GLY A 1 99 ? -2.768 7.762 18.440 1.00 92.69 99 GLY A O 1
ATOM 806 N N . PHE A 1 100 ? -2.916 6.042 17.016 1.00 92.75 100 PHE A N 1
ATOM 807 C CA . PHE A 1 100 ? -2.401 6.796 15.879 1.00 92.75 100 PHE A CA 1
ATOM 808 C C . PHE A 1 100 ? -3.531 7.583 15.216 1.00 92.75 100 PHE A C 1
ATOM 810 O O . PHE A 1 100 ? -4.252 7.085 14.348 1.00 92.75 100 PHE A O 1
ATOM 817 N N . ASP A 1 101 ? -3.675 8.834 15.645 1.00 86.25 101 ASP A N 1
ATOM 818 C CA . ASP A 1 101 ? -4.718 9.741 15.176 1.00 86.25 101 ASP A CA 1
ATOM 819 C C . ASP A 1 101 ? -4.411 10.284 13.769 1.00 86.25 101 ASP A C 1
ATOM 821 O O . ASP A 1 101 ? -3.811 11.344 13.568 1.00 86.25 101 ASP A O 1
ATOM 825 N N . ARG A 1 102 ? -4.783 9.498 12.755 1.00 88.44 102 ARG A N 1
ATOM 826 C CA . ARG A 1 102 ? -4.819 9.915 11.350 1.00 88.44 102 ARG A CA 1
ATOM 827 C C . ARG A 1 102 ? -6.209 9.643 10.782 1.00 88.44 102 ARG A C 1
ATOM 829 O O . ARG A 1 102 ? -6.453 8.545 10.272 1.00 88.44 102 ARG A O 1
ATOM 836 N N . PRO A 1 103 ? -7.114 10.639 10.784 1.00 91.88 103 PRO A N 1
ATOM 837 C CA . PRO A 1 103 ? -8.486 10.437 10.329 1.00 91.88 103 PRO A CA 1
ATOM 838 C C . PRO A 1 103 ? -8.573 10.155 8.826 1.00 91.88 103 PRO A C 1
ATOM 840 O O . PRO A 1 103 ? -9.605 9.694 8.359 1.00 91.88 103 PRO A O 1
ATOM 843 N N . GLU A 1 104 ? -7.506 10.391 8.057 1.00 95.62 104 GLU A N 1
ATOM 844 C CA . GLU A 1 104 ? -7.467 10.164 6.610 1.00 95.62 104 GLU A CA 1
ATOM 845 C C . GLU A 1 104 ? -7.905 8.748 6.214 1.00 95.62 104 GLU A C 1
ATOM 847 O O . GLU A 1 104 ? -8.719 8.598 5.305 1.00 95.62 104 GLU A O 1
ATOM 852 N N . LEU A 1 105 ? -7.435 7.714 6.921 1.00 95.50 105 LEU A N 1
ATOM 853 C CA . LEU A 1 105 ? -7.777 6.330 6.589 1.00 95.50 105 LEU A CA 1
ATOM 854 C C . LEU A 1 105 ? -9.270 6.043 6.834 1.00 95.50 105 LEU A C 1
ATOM 856 O O . LEU A 1 105 ? -9.948 5.493 5.963 1.00 95.50 105 LEU A O 1
ATOM 860 N N . LYS A 1 106 ? -9.804 6.510 7.971 1.00 96.19 106 LYS A N 1
ATOM 861 C CA . LYS A 1 106 ? -11.242 6.479 8.287 1.00 96.19 106 LYS A CA 1
ATOM 862 C C . LYS A 1 106 ? -12.056 7.251 7.246 1.00 96.19 106 LYS A C 1
ATOM 864 O O . LYS A 1 106 ? -13.040 6.733 6.726 1.00 96.19 106 LYS A O 1
ATOM 869 N N . ASN A 1 107 ? -11.628 8.462 6.898 1.00 97.62 107 ASN A N 1
ATOM 870 C CA . ASN A 1 107 ? -12.317 9.338 5.954 1.00 97.62 107 ASN A CA 1
ATOM 871 C C . ASN A 1 107 ? -12.377 8.723 4.554 1.00 97.62 107 ASN A C 1
ATOM 873 O O . ASN A 1 107 ? -13.422 8.779 3.910 1.00 97.62 107 ASN A O 1
ATOM 877 N N . ARG A 1 108 ? -11.290 8.099 4.085 1.00 97.88 108 ARG A N 1
ATOM 878 C CA . ARG A 1 108 ? -11.275 7.414 2.787 1.00 97.88 108 ARG A CA 1
ATOM 879 C C . ARG A 1 108 ? -12.201 6.202 2.766 1.00 97.88 108 ARG A C 1
ATOM 881 O O . ARG A 1 108 ? -12.908 6.031 1.778 1.00 97.88 108 ARG A O 1
ATOM 888 N N . LEU A 1 109 ? -12.248 5.409 3.840 1.00 97.94 109 LEU A N 1
ATOM 889 C CA . LEU A 1 109 ? -13.204 4.300 3.974 1.00 97.94 109 LEU A CA 1
ATOM 890 C C . LEU A 1 109 ? -14.652 4.796 4.022 1.00 97.94 109 LEU A C 1
ATOM 892 O O . LEU A 1 109 ? -15.517 4.240 3.348 1.00 97.94 109 LEU A O 1
ATOM 896 N N . ALA A 1 110 ? -14.917 5.867 4.771 1.00 97.81 110 ALA A N 1
ATOM 897 C CA . ALA A 1 110 ? -16.242 6.469 4.867 1.00 97.81 110 ALA A CA 1
ATOM 898 C C . ALA A 1 110 ? -16.707 7.029 3.514 1.00 97.81 110 ALA A C 1
ATOM 900 O O . ALA A 1 110 ? -17.850 6.810 3.123 1.00 97.81 110 ALA A O 1
ATOM 901 N N . ALA A 1 111 ? -15.809 7.670 2.758 1.00 97.94 111 ALA A N 1
ATOM 902 C CA . ALA A 1 111 ? -16.101 8.212 1.431 1.00 97.94 111 ALA A CA 1
ATOM 903 C C . ALA A 1 111 ? -16.510 7.139 0.407 1.00 97.94 111 ALA A C 1
ATOM 905 O O . ALA A 1 111 ? -17.250 7.441 -0.526 1.00 97.94 111 ALA A O 1
ATOM 906 N N . VAL A 1 112 ? -16.060 5.891 0.581 1.00 97.75 112 VAL A N 1
ATOM 907 C CA . VAL A 1 112 ? -16.464 4.748 -0.258 1.00 97.75 112 VAL A CA 1
ATOM 908 C C . VAL A 1 112 ? -17.551 3.876 0.387 1.00 97.75 112 VAL A C 1
ATOM 910 O O . VAL A 1 112 ? -17.869 2.813 -0.139 1.00 97.75 112 VAL A O 1
ATOM 913 N N . GLY A 1 113 ? -18.128 4.306 1.516 1.00 97.56 113 GLY A N 1
ATOM 914 C CA . GLY A 1 113 ? -19.200 3.591 2.217 1.00 97.56 113 GLY A CA 1
ATOM 915 C C . GLY A 1 113 ? -18.764 2.294 2.909 1.00 97.56 113 GLY A C 1
ATOM 916 O O . GLY A 1 113 ? -19.602 1.438 3.166 1.00 97.56 113 GLY A O 1
ATOM 917 N N . GLN A 1 114 ? -17.469 2.132 3.189 1.00 98.19 114 GLN A N 1
ATOM 918 C CA . GLN A 1 114 ? -16.875 0.913 3.763 1.00 98.19 114 GLN A CA 1
ATOM 919 C C . GLN A 1 114 ? -16.407 1.103 5.213 1.00 98.19 114 GLN A C 1
ATOM 921 O O . GLN A 1 114 ? -15.738 0.240 5.777 1.00 98.19 114 GLN A O 1
ATOM 926 N N . TRP A 1 115 ? -16.719 2.247 5.825 1.00 97.06 115 TRP A N 1
ATOM 927 C CA . TRP A 1 115 ? -16.407 2.481 7.230 1.00 97.06 115 TRP A CA 1
ATOM 928 C C . TRP A 1 115 ? -17.424 1.802 8.147 1.00 97.06 115 TRP A C 1
ATOM 930 O O . TRP A 1 115 ? -18.628 2.017 8.018 1.00 97.06 115 TRP A O 1
ATOM 940 N N . VAL A 1 116 ? -16.917 1.053 9.124 1.00 95.94 116 VAL A N 1
ATOM 941 C CA . VAL A 1 116 ? -17.689 0.493 10.236 1.00 95.94 116 VAL A CA 1
ATOM 942 C C . VAL A 1 116 ? -16.958 0.851 11.523 1.00 95.94 116 VAL A C 1
ATOM 944 O O . VAL A 1 116 ? -15.742 0.676 11.608 1.00 95.94 116 VAL A O 1
ATOM 947 N N . GLU A 1 117 ? -17.675 1.372 12.520 1.00 92.75 117 GLU A N 1
ATOM 948 C CA . GLU A 1 117 ? -17.062 1.676 13.816 1.00 92.75 117 GLU A CA 1
ATOM 949 C C . GLU A 1 117 ? -16.528 0.389 14.468 1.00 92.75 117 GLU A C 1
ATOM 951 O O . GLU A 1 117 ? -17.196 -0.651 14.413 1.00 92.75 117 GLU A O 1
ATOM 956 N N . PRO A 1 118 ? -15.327 0.423 15.074 1.00 88.38 118 PRO A N 1
ATOM 957 C CA . PRO A 1 118 ? -14.798 -0.739 15.762 1.00 88.38 118 PRO A CA 1
ATOM 958 C C . PRO A 1 118 ? -15.686 -1.082 16.972 1.00 88.38 118 PRO A C 1
ATOM 960 O O . PRO A 1 118 ? -16.280 -0.188 17.584 1.00 88.38 118 PRO A O 1
ATOM 963 N N . PRO A 1 119 ? -15.788 -2.365 17.356 1.00 80.62 119 PRO A N 1
ATOM 964 C CA . PRO A 1 119 ? -16.567 -2.765 18.522 1.00 80.62 119 PRO A CA 1
ATOM 965 C C . PRO A 1 119 ? -16.098 -2.016 19.780 1.00 80.62 119 PRO A C 1
ATOM 967 O O . PRO A 1 119 ? -14.906 -1.759 19.951 1.00 80.62 119 PRO A O 1
ATOM 970 N N . ALA A 1 120 ? -17.043 -1.684 20.668 1.00 65.25 120 ALA A N 1
ATOM 971 C CA . A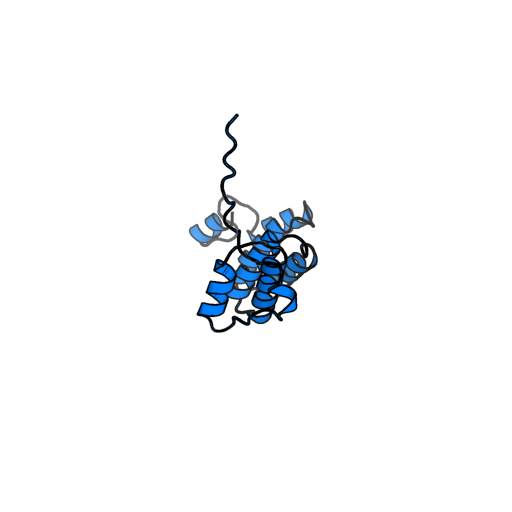LA A 1 120 ? -16.891 -0.727 21.775 1.00 65.25 120 ALA A CA 1
ATOM 972 C C . ALA A 1 120 ? -15.643 -0.909 22.666 1.00 65.25 120 ALA A C 1
ATOM 974 O O . ALA A 1 120 ? -15.171 0.064 23.244 1.00 65.25 120 ALA A O 1
ATOM 975 N N . ALA A 1 121 ? -15.062 -2.112 22.729 1.00 58.88 121 ALA A N 1
ATOM 976 C CA . ALA A 1 121 ? -13.808 -2.377 23.434 1.00 58.88 121 ALA A CA 1
ATOM 977 C C . ALA A 1 121 ? -12.600 -1.574 22.899 1.00 58.88 121 ALA A C 1
ATOM 979 O O . ALA A 1 121 ? -11.659 -1.331 23.648 1.00 58.88 121 ALA A O 1
ATOM 980 N N . ALA A 1 122 ? -12.619 -1.146 21.632 1.00 54.16 122 ALA A N 1
ATOM 981 C CA . ALA A 1 122 ? -11.545 -0.360 21.017 1.00 54.16 122 ALA A CA 1
ATOM 982 C C . ALA A 1 122 ? -11.794 1.162 21.044 1.00 54.16 122 ALA A C 1
ATOM 984 O O . ALA A 1 122 ? -10.867 1.933 20.821 1.00 54.16 122 ALA A O 1
ATOM 985 N N . ALA A 1 123 ? -13.026 1.607 21.323 1.00 49.56 123 ALA A N 1
ATOM 986 C CA . ALA A 1 123 ? -13.390 3.028 21.355 1.00 49.56 123 ALA A CA 1
ATOM 987 C C . ALA A 1 123 ? -13.046 3.712 22.694 1.00 49.56 123 ALA A C 1
ATOM 989 O O . ALA A 1 123 ? -13.021 4.935 22.779 1.00 49.56 123 ALA A O 1
ATOM 990 N N . SER A 1 124 ? -12.773 2.937 23.749 1.00 47.19 124 SER A N 1
ATOM 991 C CA . SER A 1 124 ? -12.588 3.455 25.112 1.00 47.19 124 SER A CA 1
ATOM 992 C C . SER A 1 124 ? -11.193 4.021 25.414 1.00 47.19 124 SER A C 1
ATOM 994 O O . SER A 1 124 ? -11.005 4.568 26.495 1.00 47.19 124 SER A O 1
ATOM 996 N N . SER A 1 125 ? -10.216 3.912 24.505 1.00 47.84 125 SER A N 1
ATOM 997 C CA . SER A 1 125 ? -8.869 4.483 24.698 1.00 47.84 125 SER A CA 1
ATOM 998 C C . SER A 1 125 ? -8.711 5.905 24.149 1.00 47.84 125 SER A C 1
ATOM 1000 O O . SER A 1 125 ? -7.672 6.525 24.362 1.00 47.84 125 SER A O 1
ATOM 1002 N N . VAL A 1 126 ? -9.735 6.440 23.476 1.00 52.16 126 VAL A N 1
ATOM 1003 C CA . VAL A 1 126 ? -9.730 7.790 22.899 1.00 52.16 126 VAL A CA 1
ATOM 1004 C C . VAL A 1 126 ? -10.663 8.686 23.718 1.00 52.16 126 VAL A C 1
ATOM 1006 O O . VAL A 1 126 ? -11.684 9.156 23.229 1.00 52.16 126 VAL A O 1
ATOM 1009 N N . SER A 1 127 ? -10.366 8.866 25.007 1.00 44.78 127 SER A N 1
ATOM 1010 C CA . SER A 1 127 ? -11.040 9.881 25.825 1.00 44.78 127 SER A CA 1
ATOM 1011 C C . SER A 1 127 ? -10.261 11.195 25.769 1.00 44.78 127 SER A C 1
ATOM 1013 O O . SER A 1 127 ? -9.074 11.220 26.092 1.00 44.78 127 SER A O 1
ATOM 1015 N N . ASP A 1 128 ? -10.970 12.243 25.356 1.00 44.94 128 ASP A N 1
ATOM 1016 C CA . ASP A 1 128 ? -10.610 13.657 25.216 1.00 44.94 128 ASP A CA 1
ATOM 1017 C C . ASP A 1 128 ? -9.448 14.195 26.081 1.00 44.94 128 ASP A C 1
ATOM 1019 O O . ASP A 1 128 ? -9.363 13.893 27.276 1.00 44.94 128 ASP A O 1
ATOM 1023 N N . PRO A 1 129 ? -8.612 15.115 25.552 1.00 47.09 129 PRO A N 1
ATOM 1024 C CA . PRO A 1 129 ? -7.735 15.915 26.395 1.00 47.09 129 PRO A CA 1
ATOM 1025 C C . PRO A 1 129 ? -8.592 16.844 27.271 1.00 47.09 129 PRO A C 1
ATOM 1027 O O . PRO A 1 129 ? -9.101 17.868 26.812 1.00 47.09 129 PRO A O 1
ATOM 1030 N N . GLN A 1 130 ? -8.759 16.490 28.550 1.00 44.78 130 GLN A N 1
ATOM 1031 C CA . GLN A 1 130 ? -9.348 17.390 29.540 1.00 44.78 130 GLN A CA 1
ATOM 1032 C C . GLN A 1 130 ? -8.552 18.709 29.602 1.00 44.78 130 GLN A C 1
ATOM 1034 O O . GLN A 1 130 ? -7.319 18.679 29.661 1.00 44.78 130 GLN A O 1
ATOM 1039 N N . PRO A 1 131 ? -9.223 19.874 29.666 1.00 52.09 131 PRO A N 1
ATOM 1040 C CA . PRO A 1 131 ? -8.550 21.139 29.908 1.00 52.09 131 PRO A CA 1
ATOM 1041 C C . PRO A 1 131 ? -8.016 21.157 31.345 1.00 52.09 131 PRO A C 1
ATOM 1043 O O . PRO A 1 131 ? -8.772 21.022 32.308 1.00 52.09 131 PRO A O 1
ATOM 1046 N N . THR A 1 132 ? -6.703 21.327 31.499 1.00 45.94 132 THR A N 1
ATOM 1047 C CA . THR A 1 132 ? -6.063 21.539 32.802 1.00 45.94 132 THR A CA 1
ATOM 1048 C C . THR A 1 132 ? -6.588 22.837 33.431 1.00 45.94 132 THR A C 1
ATOM 1050 O O . THR A 1 132 ? -6.429 23.894 32.810 1.00 45.94 132 THR A O 1
ATOM 1053 N N . PRO A 1 133 ? -7.164 22.831 34.647 1.00 50.78 133 PRO A N 1
ATOM 1054 C CA . PRO A 1 133 ? -7.396 24.071 35.367 1.00 50.78 133 PRO A CA 1
ATOM 1055 C C . PRO A 1 133 ? -6.054 24.611 35.872 1.00 50.78 133 PRO A C 1
ATOM 1057 O O . PRO A 1 133 ? -5.275 23.908 36.516 1.00 50.78 133 PRO A O 1
ATOM 1060 N N . ALA A 1 134 ? -5.782 25.875 35.553 1.00 54.94 134 ALA A N 1
ATOM 1061 C CA . ALA A 1 134 ? -4.651 26.623 36.075 1.00 54.94 134 ALA A CA 1
ATOM 1062 C C . ALA A 1 134 ? -4.737 26.698 37.609 1.00 54.94 134 ALA A C 1
ATOM 1064 O O . ALA A 1 134 ? -5.684 27.262 38.158 1.00 54.94 134 ALA A O 1
ATOM 1065 N N . SER A 1 135 ? -3.739 26.147 38.304 1.00 47.06 135 SER A N 1
ATOM 1066 C CA . SER A 1 135 ? -3.579 26.358 39.741 1.00 47.06 135 SER A CA 1
ATOM 1067 C C . SER A 1 135 ? -2.852 27.677 39.973 1.00 47.06 135 SER A C 1
ATOM 1069 O O . SER A 1 135 ? -1.647 27.789 39.754 1.00 47.06 135 SER A O 1
ATOM 1071 N N . ALA A 1 136 ? -3.599 28.668 40.449 1.00 49.69 136 ALA A N 1
ATOM 1072 C CA . ALA A 1 136 ? -3.056 29.807 41.166 1.00 49.69 136 ALA A CA 1
ATOM 1073 C C . ALA A 1 136 ? -2.348 29.324 42.444 1.00 49.69 136 ALA A C 1
ATOM 1075 O O . ALA A 1 136 ? -2.899 28.523 43.197 1.00 49.69 136 ALA A O 1
ATOM 1076 N N . ALA A 1 137 ? -1.151 29.839 42.711 1.00 48.41 137 ALA A N 1
ATOM 1077 C CA . ALA A 1 137 ? -0.550 29.808 44.038 1.00 48.41 137 ALA A CA 1
ATOM 1078 C C . ALA A 1 137 ? 0.260 31.092 44.242 1.00 48.41 137 ALA A C 1
ATOM 1080 O O . ALA A 1 137 ? 1.381 31.236 43.764 1.00 48.41 137 ALA A O 1
ATOM 1081 N N . SER A 1 138 ? -0.363 32.039 44.940 1.00 49.41 138 SER A N 1
ATOM 1082 C CA . SER A 1 138 ? 0.317 33.099 45.674 1.00 49.41 138 SER A CA 1
ATOM 1083 C C . SER A 1 138 ? 0.830 32.534 46.998 1.00 49.41 138 SER A C 1
ATOM 1085 O O . SER A 1 138 ? 0.038 31.945 47.736 1.00 49.41 138 SER A O 1
ATOM 1087 N N . ARG A 1 139 ? 2.104 32.772 47.318 1.00 54.78 139 ARG A N 1
ATOM 1088 C CA . ARG A 1 139 ? 2.596 33.289 48.609 1.00 54.78 139 ARG A CA 1
ATOM 1089 C C . ARG A 1 139 ? 4.101 33.492 48.556 1.00 54.78 139 ARG A C 1
ATOM 1091 O O . ARG A 1 139 ? 4.789 32.589 48.041 1.00 54.78 139 ARG A O 1
#

pLDDT: mean 89.54, std 16.3, range [44.78, 98.44]

Radius of gyration: 20.16 Å; chains: 1; bounding box: 40×44×70 Å